Protein AF-A0A562C5Z4-F1 (afdb_monomer_lite)

Structure (mmCIF, N/CA/C/O backbone):
data_AF-A0A562C5Z4-F1
#
_entry.id   AF-A0A562C5Z4-F1
#
loop_
_atom_site.group_PDB
_atom_site.id
_atom_site.type_symbol
_atom_site.label_atom_id
_atom_site.label_alt_id
_atom_site.label_comp_id
_atom_site.label_asym_id
_atom_site.label_entity_id
_atom_site.label_seq_id
_atom_site.pdbx_PDB_ins_code
_atom_site.Cartn_x
_atom_site.Cartn_y
_atom_site.Cartn_z
_atom_site.occupancy
_atom_site.B_iso_or_equiv
_atom_site.auth_seq_id
_atom_site.auth_comp_id
_atom_site.auth_asym_id
_atom_site.auth_atom_id
_atom_site.pdbx_PDB_model_num
ATOM 1 N N . MET A 1 1 ? -13.179 -11.866 29.425 1.00 39.91 1 MET A N 1
ATOM 2 C CA . MET A 1 1 ? -12.516 -10.729 28.753 1.00 39.91 1 MET A CA 1
ATOM 3 C C . MET A 1 1 ? -12.454 -11.036 27.260 1.00 39.91 1 MET A C 1
ATOM 5 O O . MET A 1 1 ? -11.484 -11.617 26.802 1.00 39.91 1 MET A O 1
ATOM 9 N N . ALA A 1 2 ? -13.543 -10.780 26.533 1.00 39.41 2 ALA A N 1
ATOM 10 C CA . ALA A 1 2 ? -13.654 -11.100 25.110 1.00 39.41 2 ALA A CA 1
ATOM 11 C C . ALA A 1 2 ? -13.449 -9.811 24.308 1.00 39.41 2 ALA A C 1
ATOM 13 O O . ALA A 1 2 ? -14.263 -8.895 24.422 1.00 39.41 2 ALA A O 1
ATOM 14 N N . ALA A 1 3 ? -12.358 -9.717 23.544 1.00 46.47 3 ALA A N 1
ATOM 15 C CA . ALA A 1 3 ? -12.241 -8.669 22.541 1.00 46.47 3 ALA A CA 1
ATOM 16 C C . ALA A 1 3 ? -13.314 -8.935 21.475 1.00 46.47 3 ALA A C 1
ATOM 18 O O . ALA A 1 3 ? -13.402 -10.025 20.908 1.00 46.47 3 ALA A O 1
ATOM 19 N N . ARG A 1 4 ? -14.211 -7.961 21.332 1.00 54.47 4 ARG A N 1
ATOM 20 C CA . ARG A 1 4 ? -15.344 -7.927 20.407 1.00 54.47 4 ARG A CA 1
ATOM 21 C C . ARG A 1 4 ? -14.818 -8.062 18.970 1.00 54.47 4 ARG A C 1
ATOM 23 O O . ARG A 1 4 ? -13.706 -7.655 18.692 1.00 54.47 4 ARG A O 1
ATOM 30 N N . HIS A 1 5 ? -15.615 -8.652 18.085 1.00 54.12 5 HIS A N 1
ATOM 31 C CA . HIS A 1 5 ? -15.349 -8.854 16.656 1.00 54.12 5 HIS A CA 1
ATOM 32 C C . HIS A 1 5 ? -14.822 -7.570 15.975 1.00 54.12 5 HIS A C 1
ATOM 34 O O . HIS A 1 5 ? -15.613 -6.748 15.507 1.00 54.12 5 HIS A O 1
ATOM 40 N N . ASP A 1 6 ? -13.504 -7.368 15.961 1.00 69.38 6 ASP A N 1
ATOM 41 C CA . ASP A 1 6 ? -12.896 -6.167 15.395 1.00 69.38 6 ASP A CA 1
ATOM 42 C C . ASP A 1 6 ? -13.037 -6.220 13.872 1.00 69.38 6 ASP A C 1
ATOM 44 O O . ASP A 1 6 ? -12.598 -7.159 13.203 1.00 69.38 6 ASP A O 1
ATOM 48 N N . ARG A 1 7 ? -13.726 -5.222 13.313 1.00 81.88 7 ARG A N 1
ATOM 49 C CA . ARG A 1 7 ? -13.859 -5.053 11.865 1.00 81.88 7 ARG A CA 1
ATOM 50 C C . ARG A 1 7 ? -12.469 -4.795 11.289 1.00 81.88 7 ARG A C 1
ATOM 52 O O . ARG A 1 7 ? -11.850 -3.801 11.644 1.00 81.88 7 ARG A O 1
ATOM 59 N N . LEU A 1 8 ? -12.004 -5.665 10.393 1.00 90.00 8 LEU A N 1
ATOM 60 C CA . LEU A 1 8 ? -10.744 -5.487 9.672 1.00 90.00 8 LEU A CA 1
ATOM 61 C C . LEU A 1 8 ? -10.989 -4.638 8.414 1.00 90.00 8 LEU A C 1
ATOM 63 O O . LEU A 1 8 ? -11.672 -5.119 7.504 1.00 90.00 8 LEU A O 1
ATOM 67 N N . PRO A 1 9 ? -10.457 -3.406 8.321 1.00 92.56 9 PRO A N 1
ATOM 68 C CA . PRO A 1 9 ? -10.602 -2.595 7.119 1.00 92.56 9 PRO A CA 1
ATOM 69 C C . PRO A 1 9 ? -9.909 -3.277 5.939 1.00 92.56 9 PRO A C 1
ATOM 71 O O . PRO A 1 9 ? -8.760 -3.704 6.059 1.00 92.56 9 PRO A O 1
ATOM 74 N N . LEU A 1 10 ? -10.603 -3.372 4.806 1.00 92.38 10 LEU A N 1
ATOM 75 C CA . LEU A 1 10 ? -10.088 -3.956 3.570 1.00 92.38 10 LEU A CA 1
ATOM 76 C C . LEU A 1 10 ? -9.999 -2.877 2.493 1.00 92.38 10 LEU A C 1
ATOM 78 O O . LEU A 1 10 ? -10.986 -2.205 2.200 1.00 92.38 10 LEU A O 1
ATOM 82 N N . VAL A 1 11 ? -8.827 -2.756 1.878 1.00 92.81 11 VAL A N 1
ATOM 83 C CA . VAL A 1 11 ? -8.552 -1.814 0.794 1.00 92.81 11 VAL A CA 1
ATOM 84 C C . VAL A 1 11 ? -8.342 -2.583 -0.502 1.00 92.81 11 VAL A C 1
ATOM 86 O O . VAL A 1 11 ? -7.493 -3.472 -0.586 1.00 92.81 11 VAL A O 1
ATOM 89 N N . ALA A 1 12 ? -9.095 -2.211 -1.534 1.00 91.88 12 ALA A N 1
ATOM 90 C CA . ALA A 1 12 ? -8.775 -2.587 -2.903 1.00 91.88 12 ALA A CA 1
ATOM 91 C C . ALA A 1 12 ? -7.646 -1.672 -3.393 1.00 91.88 12 ALA A C 1
ATOM 93 O O . ALA A 1 12 ? -7.841 -0.463 -3.537 1.00 91.88 12 ALA A O 1
ATOM 94 N N . PHE A 1 13 ? -6.451 -2.232 -3.590 1.00 90.44 13 PHE A N 1
ATOM 95 C CA . PHE A 1 13 ? -5.268 -1.419 -3.859 1.00 90.44 13 PHE A CA 1
ATOM 96 C C . PHE A 1 13 ? -5.283 -0.841 -5.274 1.00 90.44 13 PHE A C 1
ATOM 98 O O . PHE A 1 13 ? -4.936 0.325 -5.443 1.00 90.44 13 PHE A O 1
ATOM 105 N N . ALA A 1 14 ? -5.739 -1.602 -6.276 1.00 88.88 14 ALA A N 1
ATOM 106 C CA . ALA A 1 14 ? -5.744 -1.107 -7.649 1.00 88.88 14 ALA A CA 1
ATOM 107 C C . ALA A 1 14 ? -6.635 0.150 -7.809 1.00 88.88 14 ALA A C 1
ATOM 109 O O . ALA A 1 14 ? -6.120 1.171 -8.269 1.00 88.88 14 ALA A O 1
ATOM 110 N N . PRO A 1 15 ? -7.895 0.182 -7.322 1.00 90.56 15 PRO A N 1
ATOM 111 C CA . PRO A 1 15 ? -8.709 1.397 -7.343 1.00 90.56 15 PRO A CA 1
ATOM 112 C C . PRO A 1 15 ? -8.099 2.560 -6.555 1.00 90.56 15 PRO A C 1
ATOM 114 O O . PRO A 1 15 ? -8.188 3.699 -7.010 1.00 90.56 15 PRO A O 1
ATOM 117 N N . LEU A 1 16 ? -7.455 2.288 -5.409 1.00 90.19 16 LEU A N 1
ATOM 118 C CA . LEU A 1 16 ? -6.807 3.323 -4.598 1.00 90.19 16 LEU A CA 1
ATOM 119 C C . LEU A 1 16 ? -5.763 4.091 -5.416 1.00 90.19 16 LEU A C 1
ATOM 121 O O . LEU A 1 16 ? -5.770 5.316 -5.424 1.00 90.19 16 LEU A O 1
ATOM 125 N N . ILE A 1 17 ? -4.917 3.380 -6.162 1.00 90.62 17 ILE A N 1
ATOM 126 C CA . ILE 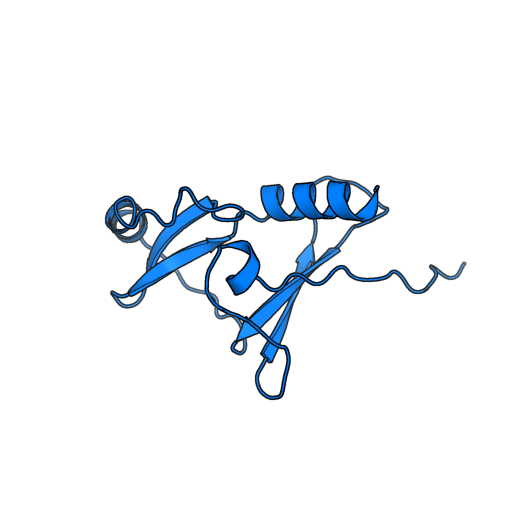A 1 17 ? -3.885 3.987 -7.013 1.00 90.62 17 ILE A CA 1
ATOM 127 C C . ILE A 1 17 ? -4.420 4.394 -8.401 1.00 90.62 17 ILE A C 1
ATOM 129 O O . ILE A 1 17 ? -3.651 4.543 -9.356 1.00 90.62 17 ILE A O 1
ATOM 133 N N . GLY A 1 18 ? -5.741 4.516 -8.570 1.00 88.50 18 GLY A N 1
ATOM 134 C CA . GLY A 1 18 ? -6.375 4.877 -9.842 1.00 88.50 18 GLY A CA 1
ATOM 135 C C . GLY A 1 18 ? -6.169 3.850 -10.965 1.00 88.50 18 GLY A C 1
ATOM 136 O O . GLY A 1 18 ? -6.135 4.214 -12.140 1.00 88.50 18 GLY A O 1
ATOM 137 N N . GLN A 1 19 ? -5.970 2.574 -10.631 1.00 84.38 19 GLN A N 1
ATOM 138 C CA . GLN A 1 19 ? -5.835 1.467 -11.578 1.00 84.38 19 GLN A CA 1
ATOM 139 C C . GLN A 1 19 ? -7.080 0.580 -11.586 1.00 84.38 19 GLN A C 1
ATOM 141 O O . GLN A 1 19 ? -7.172 -0.381 -10.830 1.00 84.38 19 GLN A O 1
ATOM 146 N N . GLY A 1 20 ? -7.990 0.848 -12.523 1.00 83.88 20 GLY A N 1
ATOM 147 C CA . GLY A 1 20 ? -9.119 -0.030 -12.831 1.00 83.88 20 GLY A CA 1
ATOM 148 C C . GLY A 1 20 ? -10.033 -0.353 -11.641 1.00 83.88 20 GLY A C 1
ATOM 149 O O . GLY A 1 20 ? -9.840 0.087 -10.512 1.00 83.88 20 GLY A O 1
ATOM 150 N N . ALA A 1 21 ? -11.072 -1.139 -11.908 1.00 82.06 21 ALA A N 1
ATOM 151 C CA . ALA A 1 21 ? -11.868 -1.727 -10.842 1.00 82.06 21 ALA A CA 1
ATOM 152 C C . ALA A 1 21 ? -11.190 -3.009 -10.342 1.00 82.06 21 ALA A C 1
ATOM 154 O O . ALA A 1 21 ? -10.655 -3.799 -11.125 1.00 82.06 21 ALA A O 1
ATOM 155 N N . GLU A 1 22 ? -11.260 -3.246 -9.037 1.00 79.69 22 GLU A N 1
ATOM 156 C CA . GLU A 1 22 ? -10.879 -4.517 -8.437 1.00 79.69 22 GLU A CA 1
ATOM 157 C C . GLU A 1 22 ? -12.034 -4.989 -7.562 1.00 79.69 22 GLU A C 1
ATOM 159 O O . GLU A 1 22 ? -12.305 -4.433 -6.500 1.00 79.69 22 GLU A O 1
ATOM 164 N N . VAL A 1 23 ? -12.762 -5.982 -8.067 1.00 74.00 23 VAL A N 1
ATOM 165 C CA . VAL A 1 23 ? -13.904 -6.581 -7.380 1.00 74.00 23 VAL A CA 1
ATOM 166 C C . VAL A 1 23 ? -13.460 -7.940 -6.865 1.00 74.00 23 VAL A C 1
ATOM 168 O O . VAL A 1 23 ? -12.939 -8.751 -7.627 1.00 74.00 23 VAL A O 1
ATOM 171 N N . GLY A 1 24 ? -13.638 -8.179 -5.565 1.00 73.69 24 GLY A N 1
ATOM 172 C CA . GLY A 1 24 ? -13.303 -9.461 -4.950 1.00 73.69 24 GLY A CA 1
ATOM 173 C C . GLY A 1 24 ? -14.046 -10.631 -5.608 1.00 73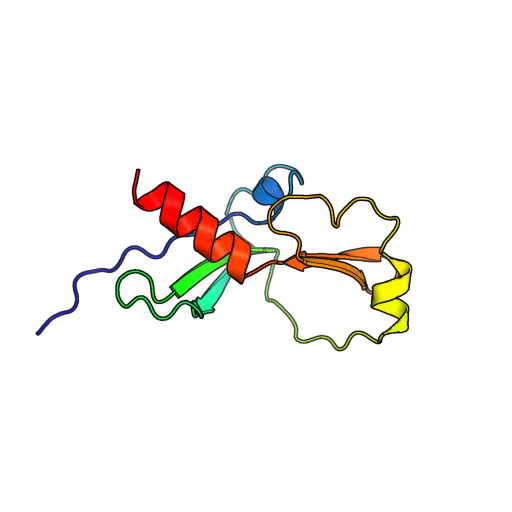.69 24 GLY A C 1
ATOM 174 O O . GLY A 1 24 ? -15.157 -10.484 -6.110 1.00 73.69 24 GLY A O 1
ATOM 175 N N . GLY A 1 25 ? -13.427 -11.811 -5.596 1.00 77.88 25 GLY A N 1
ATOM 176 C CA . GLY A 1 25 ? -13.955 -13.001 -6.261 1.00 77.88 25 GLY A CA 1
ATOM 177 C C . GLY A 1 25 ? -13.013 -14.200 -6.159 1.00 77.88 25 GLY A C 1
ATOM 178 O O . GLY A 1 25 ? -11.964 -14.138 -5.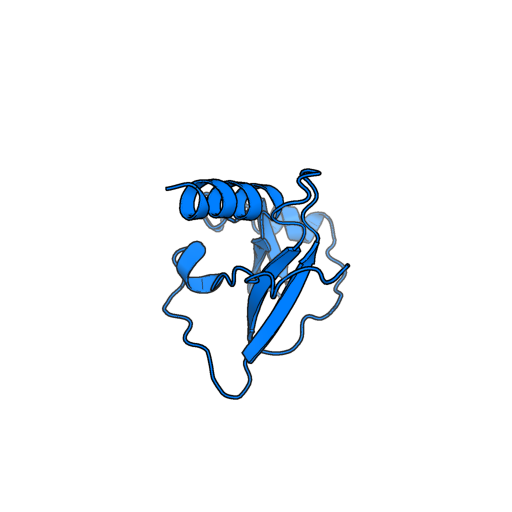508 1.00 77.88 25 GLY A O 1
ATOM 179 N N . LEU A 1 26 ? -13.379 -15.304 -6.816 1.00 74.06 26 LEU A N 1
ATOM 180 C CA . LEU A 1 26 ? -12.548 -16.510 -6.902 1.00 74.06 26 LEU A CA 1
ATOM 181 C C . LEU A 1 26 ? -11.172 -16.166 -7.496 1.00 74.06 26 LEU A C 1
ATOM 183 O O . LEU A 1 26 ? -11.075 -15.622 -8.590 1.00 74.06 26 LEU A O 1
ATOM 187 N N . GLY A 1 27 ? -10.102 -16.470 -6.756 1.00 77.50 27 GLY A N 1
ATOM 188 C CA . GLY A 1 27 ? -8.716 -16.190 -7.159 1.00 77.50 27 GLY A CA 1
ATOM 189 C C . GLY A 1 27 ? -8.056 -15.036 -6.400 1.00 77.50 27 GLY A C 1
ATOM 190 O O . GLY A 1 27 ? -6.842 -15.086 -6.174 1.00 77.50 27 GLY A O 1
ATOM 191 N N . HIS A 1 28 ? -8.831 -14.083 -5.875 1.00 87.56 28 HIS A N 1
ATOM 192 C CA . HIS A 1 28 ? -8.292 -13.025 -5.023 1.00 87.56 28 HIS A CA 1
ATOM 193 C C . HIS A 1 28 ? -7.792 -13.573 -3.682 1.00 87.56 28 HIS A C 1
ATOM 195 O O . HIS A 1 28 ? -8.201 -14.647 -3.218 1.00 87.56 28 HIS A O 1
ATOM 201 N N . LYS A 1 29 ? -6.841 -12.859 -3.087 1.00 90.56 29 LYS A N 1
ATOM 202 C CA . LYS A 1 29 ? -6.340 -13.105 -1.736 1.00 90.56 29 LYS A CA 1
ATOM 203 C C . LYS A 1 29 ? -6.383 -11.808 -0.954 1.00 90.56 29 LYS A C 1
ATOM 205 O O . LYS A 1 29 ? -6.538 -10.728 -1.517 1.00 90.56 29 LYS A O 1
ATOM 210 N N . VAL A 1 30 ? -6.287 -11.956 0.356 1.00 91.69 30 VAL A N 1
ATOM 211 C CA . VAL A 1 30 ? -6.241 -10.838 1.280 1.00 91.69 30 VAL A CA 1
ATOM 212 C C . VAL A 1 30 ? -4.924 -10.915 2.026 1.00 91.69 30 VAL A C 1
ATOM 214 O O . VAL A 1 30 ? -4.594 -11.951 2.605 1.00 91.69 30 VAL A O 1
ATOM 217 N N . VAL A 1 31 ? -4.171 -9.824 1.991 1.00 92.88 31 VAL A N 1
ATOM 218 C CA . VAL A 1 31 ? -2.934 -9.664 2.751 1.00 92.88 31 VAL A CA 1
ATOM 219 C C . VAL A 1 31 ? -3.257 -8.849 3.980 1.00 92.88 31 VAL A C 1
ATOM 221 O O . VAL A 1 31 ? -3.669 -7.701 3.855 1.00 92.88 31 VAL A O 1
ATOM 224 N N . VAL A 1 32 ? -3.074 -9.439 5.157 1.00 93.69 32 VAL A N 1
ATOM 225 C CA . VAL A 1 32 ? -3.244 -8.732 6.427 1.00 93.69 32 VAL A CA 1
ATOM 226 C C . VAL A 1 32 ? -1.912 -8.102 6.807 1.00 93.69 32 VAL A C 1
ATOM 228 O O . VAL A 1 32 ? -0.904 -8.794 6.946 1.00 93.69 32 VAL A O 1
ATOM 231 N N . LEU A 1 33 ? -1.917 -6.785 6.961 1.00 92.75 33 LEU A N 1
ATOM 232 C CA . LEU A 1 33 ? -0.765 -5.978 7.319 1.00 92.75 33 LEU A CA 1
ATOM 233 C C . LEU A 1 33 ? -0.931 -5.467 8.744 1.00 92.75 33 LEU A C 1
ATOM 235 O O . LEU A 1 33 ? -2.005 -5.009 9.135 1.00 92.75 33 LEU A O 1
ATOM 239 N N . LYS A 1 34 ? 0.150 -5.543 9.519 1.00 90.56 34 LYS A N 1
ATOM 240 C CA . LYS A 1 34 ? 0.221 -4.923 10.839 1.00 90.56 34 LYS A CA 1
ATOM 241 C C . LYS A 1 34 ? 0.501 -3.437 10.673 1.00 90.56 34 LYS A C 1
ATOM 243 O O . LYS A 1 34 ? 1.467 -3.070 10.011 1.00 90.56 34 LYS A O 1
ATOM 248 N N . THR A 1 35 ? -0.324 -2.609 11.300 1.00 87.31 35 THR A N 1
ATOM 249 C CA . THR A 1 35 ? -0.103 -1.163 11.353 1.00 87.31 35 THR A CA 1
ATOM 250 C C . THR A 1 35 ? 1.122 -0.841 12.194 1.00 87.31 35 THR A C 1
ATOM 252 O O . THR A 1 35 ? 1.328 -1.461 13.245 1.00 87.31 35 THR A O 1
ATOM 255 N N . LEU A 1 36 ? 1.903 0.150 11.778 1.00 79.25 36 LEU A N 1
ATOM 256 C CA . LEU A 1 36 ? 3.106 0.568 12.501 1.00 79.25 36 LEU A CA 1
ATOM 257 C C . LEU A 1 36 ? 2.842 1.760 13.428 1.00 79.25 36 LEU A C 1
ATOM 259 O O . LEU A 1 36 ? 3.619 2.004 14.348 1.00 79.25 36 LEU A O 1
ATOM 263 N N . GLY A 1 37 ? 1.718 2.463 13.263 1.00 75.31 37 GLY A N 1
ATOM 264 C CA . GLY A 1 37 ? 1.414 3.690 13.997 1.00 75.31 37 GLY A CA 1
ATOM 265 C C . GLY A 1 37 ? 0.920 3.521 15.440 1.00 75.31 37 GLY A C 1
ATOM 266 O O . GLY A 1 37 ? 0.228 4.417 15.920 1.00 75.31 37 GLY A O 1
ATOM 267 N N . GLY A 1 38 ? 1.180 2.388 16.105 1.00 72.00 38 GLY A N 1
ATOM 268 C CA . GLY A 1 38 ? 1.031 2.204 17.563 1.00 72.00 38 GLY A CA 1
ATOM 269 C C . GLY A 1 38 ? -0.379 2.290 18.174 1.00 72.00 38 GLY A C 1
ATOM 270 O O . GLY A 1 38 ? -0.502 2.211 19.394 1.00 72.00 38 GLY A O 1
ATOM 271 N N . GLN A 1 39 ? -1.437 2.444 17.374 1.00 71.75 39 GLN A N 1
ATOM 272 C CA . GLN A 1 39 ? -2.806 2.614 17.874 1.00 71.75 39 GLN A CA 1
ATOM 273 C C . GLN A 1 39 ? -3.479 1.258 18.151 1.00 71.75 39 GLN A C 1
ATOM 275 O O . GLN A 1 39 ? -3.621 0.455 17.227 1.00 71.75 39 GLN A O 1
ATOM 280 N N . PRO A 1 40 ? -3.976 0.999 19.377 1.00 76.62 40 PRO A N 1
ATOM 281 C CA . PRO A 1 40 ? -4.601 -0.283 19.719 1.00 76.62 40 PRO A CA 1
ATOM 282 C C . PRO A 1 40 ? -5.927 -0.543 18.996 1.00 76.62 40 PRO A C 1
ATOM 284 O O . PRO A 1 40 ? -6.367 -1.684 18.921 1.00 76.62 40 PRO A O 1
ATOM 287 N N . THR A 1 41 ? -6.581 0.512 18.506 1.00 80.69 41 THR A N 1
ATOM 288 C CA . THR A 1 41 ? -7.936 0.462 17.937 1.00 80.69 41 THR A CA 1
ATOM 289 C C . THR A 1 41 ? -7.978 0.001 16.483 1.00 80.69 41 THR A C 1
ATOM 291 O O . THR A 1 41 ? -9.031 -0.418 16.014 1.00 80.69 41 THR A O 1
ATOM 294 N N . MET A 1 42 ? -6.854 0.059 15.768 1.00 86.69 42 MET A N 1
ATOM 295 C CA . MET A 1 42 ? -6.724 -0.473 14.411 1.00 86.69 42 MET A CA 1
ATOM 296 C C . MET A 1 42 ? -5.324 -1.074 14.243 1.00 86.69 42 MET A C 1
ATOM 298 O O . MET A 1 42 ? -4.484 -0.468 13.589 1.00 86.69 42 MET A O 1
ATOM 302 N N . PRO A 1 43 ? -5.045 -2.236 14.861 1.00 88.06 43 PRO A N 1
ATOM 303 C CA . PRO A 1 43 ? -3.713 -2.846 14.845 1.00 88.06 43 PRO A CA 1
ATOM 304 C C . PRO A 1 43 ? -3.374 -3.535 13.513 1.00 88.06 43 PRO A C 1
ATOM 306 O O . PRO A 1 43 ? -2.220 -3.904 13.270 1.00 88.06 43 PRO A O 1
ATOM 309 N N . TYR A 1 44 ? -4.380 -3.738 12.659 1.00 92.06 44 TYR A N 1
ATOM 310 C CA . TYR A 1 44 ? -4.251 -4.385 11.362 1.00 92.06 44 TYR A CA 1
ATOM 311 C C . TYR A 1 44 ? -5.168 -3.726 10.335 1.00 92.06 44 TYR A C 1
ATOM 313 O O . TYR A 1 44 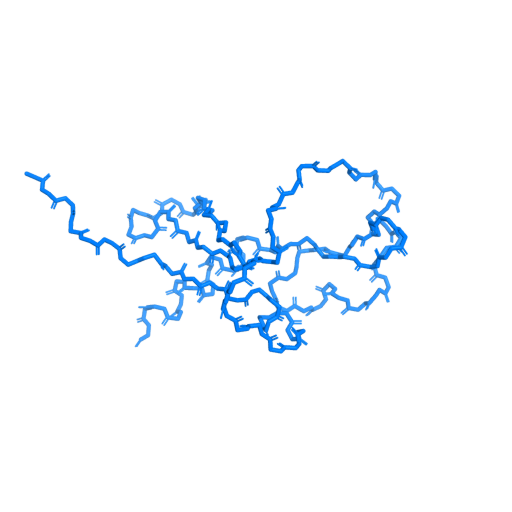? -6.250 -3.240 10.668 1.00 92.06 44 TYR A O 1
ATOM 321 N N . PHE A 1 45 ? -4.764 -3.798 9.073 1.00 93.44 45 PHE A N 1
ATOM 322 C CA . PHE A 1 45 ? -5.640 -3.596 7.926 1.00 93.44 45 PHE A CA 1
ATOM 323 C C . PHE A 1 45 ? -5.302 -4.615 6.842 1.00 93.44 45 PHE A C 1
ATOM 325 O O . PHE A 1 45 ? -4.312 -5.342 6.935 1.00 93.44 45 PHE A O 1
ATOM 332 N N . ALA A 1 46 ? -6.144 -4.700 5.824 1.00 94.06 46 ALA A N 1
ATOM 333 C CA . ALA A 1 46 ? -6.015 -5.678 4.768 1.00 94.06 46 ALA A CA 1
ATOM 334 C C . ALA A 1 46 ? -5.933 -5.036 3.382 1.00 94.06 46 ALA A C 1
ATOM 336 O O . ALA A 1 46 ? -6.621 -4.056 3.100 1.00 94.06 46 ALA A O 1
ATOM 337 N N . LEU A 1 47 ? -5.139 -5.641 2.497 1.00 93.00 47 LEU A N 1
ATOM 338 C CA . LEU A 1 47 ? -5.107 -5.340 1.066 1.00 93.00 47 LEU A CA 1
ATOM 339 C C . LEU A 1 47 ? -5.690 -6.505 0.266 1.00 93.00 47 LEU A C 1
ATOM 341 O O . LEU A 1 47 ? -5.348 -7.665 0.510 1.00 93.00 47 LEU A O 1
ATOM 345 N N . LEU A 1 48 ? -6.533 -6.193 -0.714 1.00 92.12 48 LEU A N 1
ATOM 346 C CA . LEU A 1 48 ? -6.964 -7.148 -1.729 1.00 92.12 48 LEU A CA 1
ATOM 347 C C . LEU A 1 48 ? -5.851 -7.329 -2.770 1.00 92.12 48 LEU A C 1
ATOM 349 O O . LEU A 1 48 ? -5.260 -6.353 -3.228 1.00 92.12 48 LEU A O 1
ATOM 353 N N . THR A 1 49 ? -5.563 -8.577 -3.138 1.00 87.69 49 THR A N 1
ATOM 354 C CA . THR A 1 49 ? -4.548 -8.921 -4.142 1.00 87.69 49 THR A CA 1
ATOM 355 C C . THR A 1 49 ? -5.065 -9.949 -5.142 1.00 87.69 49 THR A C 1
ATOM 357 O O . THR A 1 49 ? -5.964 -10.749 -4.856 1.00 87.69 49 THR A O 1
ATOM 360 N N . ARG A 1 50 ? -4.455 -9.981 -6.331 1.00 83.50 50 ARG A N 1
ATOM 361 C CA . ARG A 1 50 ? -4.658 -11.034 -7.335 1.00 83.50 50 ARG A CA 1
ATOM 362 C C . ARG A 1 50 ? -3.682 -12.180 -7.069 1.00 83.50 50 ARG A C 1
ATOM 364 O O . ARG A 1 50 ? -2.524 -12.127 -7.465 1.00 83.50 50 ARG A O 1
ATOM 371 N N . GLY A 1 51 ? -4.146 -13.214 -6.370 1.00 85.19 51 GLY A N 1
ATOM 372 C CA . GLY A 1 51 ? -3.305 -14.344 -5.969 1.00 85.19 51 GLY A CA 1
ATOM 373 C C . GLY A 1 51 ? -2.422 -14.061 -4.748 1.00 85.19 51 GLY A C 1
ATOM 374 O O . GLY A 1 51 ? -2.545 -13.031 -4.084 1.00 85.19 51 GLY A O 1
ATOM 375 N N . PHE A 1 52 ? -1.572 -15.032 -4.408 1.00 86.81 52 PHE A N 1
ATOM 376 C CA . PHE A 1 52 ? -0.708 -14.956 -3.230 1.00 86.81 52 PHE A CA 1
ATOM 377 C C . PHE A 1 52 ? 0.505 -14.054 -3.485 1.00 86.81 52 PHE A C 1
ATOM 379 O O . PHE A 1 52 ? 1.185 -14.250 -4.498 1.00 86.81 52 PHE A O 1
ATOM 386 N N . PRO A 1 53 ? 0.829 -13.128 -2.562 1.00 86.56 53 PRO A N 1
ATOM 387 C CA . PRO A 1 53 ? 2.083 -12.395 -2.623 1.00 86.56 53 PRO A CA 1
ATOM 388 C C . PRO A 1 53 ? 3.270 -13.348 -2.590 1.00 86.56 53 PRO A C 1
ATOM 390 O O . PRO A 1 53 ? 3.243 -14.384 -1.922 1.00 86.56 53 PRO A O 1
ATOM 393 N N . ARG A 1 54 ? 4.334 -12.964 -3.285 1.00 88.38 54 ARG A N 1
ATOM 394 C CA . ARG A 1 54 ? 5.620 -13.652 -3.233 1.00 88.38 54 ARG A CA 1
ATOM 395 C C . ARG A 1 54 ? 6.667 -12.682 -2.721 1.00 88.38 54 ARG A C 1
ATOM 397 O O . ARG A 1 54 ? 6.651 -11.509 -3.086 1.00 88.38 54 ARG A O 1
ATOM 404 N N . LEU A 1 55 ? 7.576 -13.184 -1.893 1.00 90.81 55 LEU A N 1
ATOM 405 C CA . LEU A 1 55 ? 8.762 -12.428 -1.521 1.00 90.81 55 LEU A CA 1
ATOM 406 C C . LEU A 1 55 ? 9.686 -12.353 -2.736 1.00 90.81 55 LEU A C 1
ATOM 408 O O . LEU A 1 55 ? 10.009 -13.379 -3.336 1.00 90.81 55 LEU A O 1
ATOM 412 N N . VAL A 1 56 ? 10.091 -11.140 -3.093 1.00 88.62 56 VAL A N 1
ATOM 413 C CA . VAL A 1 56 ? 10.978 -10.879 -4.225 1.00 88.62 56 VAL A CA 1
ATOM 414 C C . VAL A 1 56 ? 12.058 -9.890 -3.813 1.00 88.62 56 VAL A C 1
ATOM 416 O O . VAL A 1 56 ? 11.806 -8.985 -3.018 1.00 88.62 56 VAL A O 1
ATOM 419 N N . THR A 1 57 ? 13.258 -10.060 -4.364 1.00 89.06 57 THR A N 1
ATOM 420 C CA . THR A 1 57 ? 14.376 -9.135 -4.155 1.00 89.06 57 THR A CA 1
ATOM 421 C C . THR A 1 57 ? 14.475 -8.190 -5.341 1.00 89.06 57 THR A C 1
ATOM 423 O O . THR A 1 57 ? 14.507 -8.625 -6.491 1.00 89.06 57 THR A O 1
ATOM 426 N N . VAL A 1 58 ? 14.552 -6.894 -5.056 1.00 86.88 58 VAL A N 1
ATOM 427 C CA . VAL A 1 58 ? 14.686 -5.830 -6.053 1.00 86.88 58 VAL A CA 1
ATOM 428 C C . VAL A 1 58 ? 16.056 -5.176 -5.881 1.00 86.88 58 VAL A C 1
ATOM 430 O O . VAL A 1 58 ? 16.414 -4.788 -4.770 1.00 86.88 58 VAL A O 1
ATOM 433 N N . SER A 1 59 ? 16.831 -5.055 -6.964 1.00 89.25 59 SER A N 1
ATOM 434 C CA . SER A 1 59 ? 18.100 -4.313 -6.950 1.00 89.25 59 SER A CA 1
ATOM 435 C C . SER A 1 59 ? 17.867 -2.801 -6.988 1.00 89.25 59 SER A C 1
ATOM 437 O O . SER A 1 59 ? 16.824 -2.325 -7.433 1.00 89.25 59 SER A O 1
ATOM 439 N N . ARG A 1 60 ? 18.860 -2.018 -6.559 1.00 87.56 60 ARG A N 1
ATOM 440 C CA . ARG A 1 60 ? 18.755 -0.553 -6.549 1.00 87.56 60 ARG A CA 1
ATOM 441 C C . ARG A 1 60 ? 18.493 0.032 -7.942 1.00 87.56 60 ARG A C 1
ATOM 443 O O . ARG A 1 60 ? 17.594 0.852 -8.088 1.00 87.56 60 ARG A O 1
ATOM 450 N N . ASP A 1 61 ? 19.173 -0.480 -8.963 1.00 87.25 61 ASP A N 1
ATOM 451 C CA . ASP A 1 61 ? 18.997 -0.050 -10.357 1.00 87.25 61 ASP A CA 1
ATOM 452 C C . ASP A 1 61 ? 17.550 -0.238 -10.849 1.00 87.25 61 ASP A C 1
ATOM 454 O O . ASP A 1 61 ? 17.017 0.573 -11.606 1.00 87.25 61 ASP A O 1
ATOM 458 N N . ARG A 1 62 ? 16.867 -1.295 -10.381 1.00 85.25 62 ARG A N 1
ATOM 459 C CA . ARG A 1 62 ? 15.462 -1.571 -10.722 1.00 85.25 62 ARG A CA 1
ATOM 460 C C . ARG A 1 62 ? 14.492 -0.568 -10.085 1.00 85.25 62 ARG A C 1
ATOM 462 O O . ARG A 1 62 ? 13.416 -0.358 -10.644 1.00 85.25 62 ARG A O 1
ATOM 469 N N . LEU A 1 63 ? 14.848 0.042 -8.950 1.00 83.19 63 LEU A N 1
ATOM 470 C CA . LEU A 1 63 ? 14.078 1.136 -8.338 1.00 83.19 63 LEU A CA 1
ATOM 471 C C . LEU A 1 63 ? 14.248 2.430 -9.139 1.00 83.19 63 LEU A C 1
ATOM 473 O O . LEU A 1 63 ? 13.282 3.124 -9.431 1.00 83.19 63 LEU A O 1
ATOM 477 N N . GLU A 1 64 ? 15.481 2.745 -9.532 1.00 82.38 64 GLU A N 1
ATOM 478 C CA . GLU A 1 64 ? 15.790 3.969 -10.279 1.00 82.38 64 GLU A CA 1
ATOM 479 C C . GLU A 1 64 ? 15.166 3.946 -11.678 1.00 82.38 64 GLU A C 1
ATOM 481 O O . GLU A 1 64 ? 14.581 4.937 -12.115 1.00 82.38 64 GLU A O 1
ATOM 486 N N . GLY A 1 65 ? 15.179 2.786 -12.338 1.00 76.06 65 GLY A N 1
ATOM 487 C CA . GLY A 1 65 ? 14.640 2.617 -13.684 1.00 76.06 65 GLY A CA 1
ATOM 488 C C . GLY A 1 65 ? 13.122 2.774 -13.824 1.00 76.06 65 GLY A C 1
ATOM 489 O O . GLY A 1 65 ? 12.627 2.614 -14.935 1.00 76.06 65 GLY A O 1
ATOM 490 N N . ALA A 1 66 ? 12.355 3.028 -12.762 1.00 78.19 66 ALA A N 1
ATOM 491 C CA . ALA A 1 66 ? 10.896 3.173 -12.832 1.00 78.19 66 ALA A CA 1
ATOM 492 C C . ALA A 1 66 ? 10.369 4.559 -12.421 1.00 78.19 66 ALA A C 1
ATOM 494 O O . ALA A 1 66 ? 9.160 4.795 -12.515 1.00 78.19 66 ALA A O 1
ATOM 495 N N . ARG A 1 67 ? 11.255 5.483 -12.029 1.00 73.38 67 ARG A N 1
ATOM 496 C CA . ARG A 1 67 ? 10.889 6.828 -11.549 1.00 73.38 67 ARG A CA 1
ATOM 497 C C . ARG A 1 67 ? 10.092 7.652 -12.567 1.00 73.38 67 ARG A C 1
ATOM 499 O O . ARG A 1 67 ? 9.155 8.347 -12.195 1.00 73.38 67 ARG A O 1
ATOM 506 N N . ASP A 1 68 ? 10.362 7.481 -13.860 1.00 71.69 68 ASP A N 1
ATOM 507 C CA . ASP A 1 68 ? 9.683 8.234 -14.930 1.00 71.69 68 ASP A CA 1
ATOM 508 C C . ASP A 1 68 ? 8.303 7.673 -15.322 1.00 71.69 68 ASP A C 1
ATOM 510 O O . ASP A 1 68 ? 7.651 8.175 -16.235 1.00 71.69 68 ASP A O 1
ATOM 514 N N . SER A 1 69 ? 7.817 6.628 -14.645 1.00 77.12 69 SER A N 1
ATOM 515 C CA . SER A 1 69 ? 6.522 6.003 -14.963 1.00 77.12 69 SER A CA 1
ATOM 516 C C . SER A 1 69 ? 5.300 6.865 -14.611 1.00 77.12 69 SER A C 1
ATOM 518 O O . SER A 1 69 ? 4.177 6.521 -14.983 1.00 77.12 69 SER A O 1
ATOM 520 N N . GLY A 1 70 ? 5.484 7.945 -13.841 1.00 81.75 70 GLY A N 1
ATOM 521 C CA . GLY A 1 70 ? 4.388 8.753 -13.294 1.00 81.75 70 GLY A CA 1
ATOM 522 C C . GLY A 1 70 ? 3.515 8.008 -12.274 1.00 81.75 70 GLY A C 1
ATOM 523 O O . GLY A 1 70 ? 2.475 8.517 -11.865 1.00 81.75 70 GLY A O 1
ATOM 524 N N . LEU A 1 71 ? 3.903 6.794 -11.863 1.00 84.06 71 LEU A N 1
ATOM 525 C CA . LEU A 1 71 ? 3.177 6.003 -10.868 1.00 84.06 71 LEU A CA 1
ATOM 526 C C . LEU A 1 71 ? 3.429 6.500 -9.437 1.00 84.06 71 LEU A C 1
ATOM 528 O O . LEU A 1 71 ? 2.558 6.346 -8.589 1.00 84.06 71 LEU A O 1
ATOM 532 N N . GLU A 1 72 ? 4.582 7.122 -9.176 1.00 84.62 72 GLU A N 1
ATOM 533 C CA . GLU A 1 72 ? 4.979 7.601 -7.841 1.00 84.62 72 GLU A CA 1
ATOM 534 C C . GLU A 1 72 ? 4.129 8.764 -7.325 1.00 84.62 72 GLU A C 1
ATOM 536 O O . GLU A 1 72 ? 4.008 8.948 -6.121 1.00 84.62 72 GLU A O 1
ATOM 541 N N . SER A 1 73 ? 3.507 9.539 -8.217 1.00 86.19 73 SER A N 1
ATOM 542 C CA . SER A 1 73 ? 2.635 10.653 -7.829 1.00 86.19 73 SER A CA 1
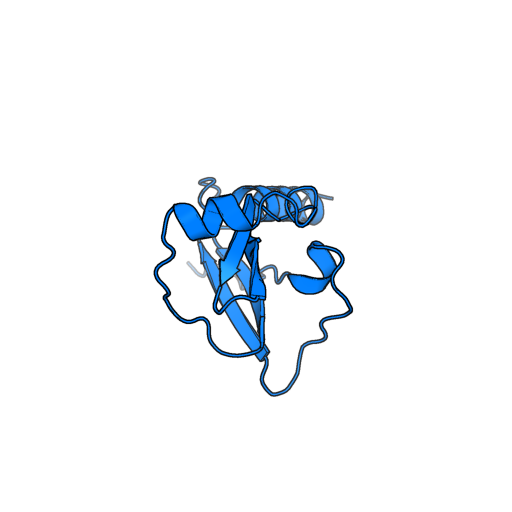ATOM 543 C C . SER A 1 73 ? 1.242 10.204 -7.377 1.00 86.19 73 SER A C 1
ATOM 545 O O . SER A 1 73 ? 0.434 11.030 -6.948 1.00 86.19 73 SER A O 1
ATOM 547 N N . ARG A 1 74 ? 0.925 8.910 -7.498 1.00 89.44 74 ARG A N 1
ATOM 548 C CA . ARG A 1 74 ? -0.398 8.377 -7.175 1.00 89.44 74 ARG A CA 1
ATOM 549 C C . ARG A 1 74 ? -0.539 8.148 -5.674 1.00 89.44 74 ARG A C 1
ATOM 551 O O . ARG A 1 74 ? 0.384 7.688 -5.007 1.00 89.44 74 ARG A O 1
ATOM 558 N N . ILE A 1 75 ? -1.732 8.417 -5.149 1.00 88.62 75 ILE A N 1
ATOM 559 C CA . ILE A 1 75 ? -2.047 8.174 -3.739 1.00 88.62 75 ILE A CA 1
ATOM 560 C C . ILE A 1 75 ? -1.814 6.703 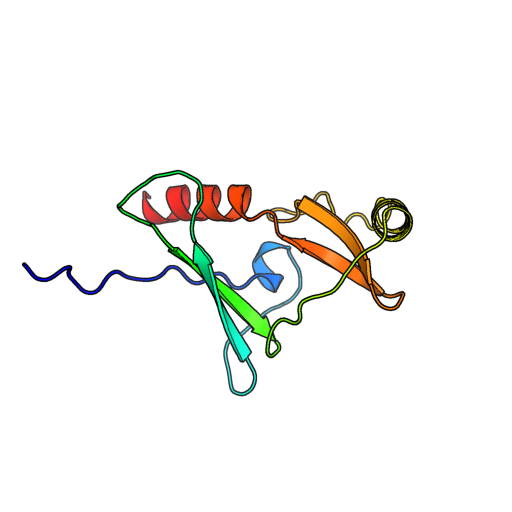-3.373 1.00 88.62 75 ILE A C 1
ATOM 562 O O . ILE A 1 75 ? -2.208 5.809 -4.115 1.00 88.62 75 ILE A O 1
ATOM 566 N N . GLY A 1 76 ? -1.171 6.450 -2.231 1.00 91.31 76 GLY A N 1
ATOM 567 C CA . GLY A 1 76 ? -0.880 5.093 -1.763 1.00 91.31 76 GLY A CA 1
ATOM 568 C C . GLY A 1 76 ? 0.302 4.412 -2.461 1.00 91.31 76 GLY A C 1
ATOM 569 O O . GLY A 1 76 ? 0.526 3.224 -2.225 1.00 91.31 76 GLY A O 1
ATOM 570 N N . VAL A 1 77 ? 1.072 5.125 -3.290 1.00 94.06 77 VAL A N 1
ATOM 571 C CA . VAL A 1 77 ? 2.322 4.631 -3.887 1.00 94.06 77 VAL A CA 1
ATOM 572 C C . VAL A 1 77 ? 3.517 5.283 -3.196 1.00 94.06 77 VAL A C 1
ATOM 574 O O . VAL A 1 77 ? 3.610 6.501 -3.120 1.00 94.06 77 VAL A O 1
ATOM 577 N N . ARG A 1 78 ? 4.454 4.464 -2.709 1.00 92.44 78 ARG A N 1
ATOM 578 C CA . ARG A 1 78 ? 5.712 4.932 -2.109 1.00 92.44 78 ARG A CA 1
ATOM 579 C C . ARG A 1 78 ? 6.814 5.113 -3.142 1.00 92.44 78 ARG A C 1
ATOM 581 O O . ARG A 1 78 ? 7.627 6.020 -3.020 1.00 92.44 78 ARG A O 1
ATOM 588 N N . ALA A 1 79 ? 6.877 4.197 -4.101 1.00 91.56 79 ALA A N 1
ATOM 589 C CA . ALA A 1 79 ? 7.862 4.209 -5.170 1.00 91.56 79 ALA A CA 1
ATOM 590 C C . ALA A 1 79 ? 7.376 3.365 -6.347 1.00 91.56 79 ALA A C 1
ATOM 592 O O . ALA A 1 79 ? 6.585 2.430 -6.178 1.00 91.56 79 ALA A O 1
ATOM 593 N N . ALA A 1 80 ? 7.898 3.662 -7.527 1.00 91.62 80 ALA A N 1
ATOM 594 C CA . ALA A 1 80 ? 7.774 2.816 -8.695 1.00 91.62 80 ALA A CA 1
ATOM 595 C C . ALA A 1 80 ? 9.013 1.922 -8.791 1.00 91.62 80 ALA A C 1
ATOM 597 O O . ALA A 1 80 ? 10.114 2.288 -8.385 1.00 91.62 80 ALA A O 1
ATOM 598 N N . VAL A 1 81 ? 8.838 0.719 -9.324 1.00 91.81 81 VAL A N 1
ATOM 599 C CA . VAL A 1 81 ? 9.920 -0.249 -9.501 1.00 91.81 81 VAL A CA 1
ATOM 600 C C . VAL A 1 81 ? 9.738 -0.989 -10.813 1.00 91.81 81 VAL A C 1
ATOM 602 O O . VAL A 1 81 ? 8.618 -1.189 -11.273 1.00 91.81 81 VAL A O 1
ATOM 605 N N . ARG A 1 82 ? 10.835 -1.423 -11.429 1.00 90.81 82 ARG A N 1
ATOM 606 C CA . ARG A 1 82 ? 10.787 -2.332 -12.572 1.00 90.81 82 ARG A CA 1
ATOM 607 C C . ARG A 1 82 ? 10.908 -3.770 -12.076 1.00 90.81 82 ARG A C 1
ATOM 609 O O . ARG A 1 82 ? 11.940 -4.141 -11.526 1.00 90.81 82 ARG A O 1
ATOM 616 N N . PHE A 1 83 ? 9.888 -4.593 -12.278 1.00 88.00 83 PHE A N 1
ATOM 617 C CA . PHE A 1 83 ? 9.865 -5.996 -11.862 1.00 88.00 83 PHE A CA 1
ATOM 618 C C . PHE A 1 83 ? 9.502 -6.880 -13.056 1.00 88.00 83 PHE A C 1
ATOM 620 O O . PHE A 1 83 ? 8.505 -6.623 -13.715 1.00 88.00 83 PHE A O 1
ATOM 627 N N . ASN A 1 84 ? 10.322 -7.892 -13.368 1.00 86.31 84 ASN A N 1
ATOM 628 C CA . ASN A 1 84 ? 10.195 -8.692 -14.602 1.00 86.31 84 ASN A CA 1
ATOM 629 C C . ASN A 1 84 ? 10.065 -7.835 -15.876 1.00 86.31 84 ASN A C 1
ATOM 631 O O . ASN A 1 84 ? 9.305 -8.155 -16.779 1.00 86.31 84 ASN A O 1
ATOM 635 N N . ASP A 1 85 ? 10.794 -6.718 -15.909 1.00 83.88 85 ASP A N 1
ATOM 636 C CA . ASP A 1 85 ? 10.781 -5.721 -16.992 1.00 83.88 85 ASP A CA 1
ATOM 637 C C . ASP A 1 85 ? 9.437 -5.004 -17.208 1.00 83.88 85 ASP A C 1
ATOM 639 O O . ASP A 1 85 ? 9.321 -4.156 -18.092 1.00 83.88 85 ASP A O 1
ATOM 643 N N . GLU A 1 86 ? 8.476 -5.222 -16.309 1.00 84.81 86 GLU A N 1
ATOM 644 C CA . GLU A 1 86 ? 7.215 -4.495 -16.227 1.00 84.81 86 GLU A CA 1
ATOM 645 C C . GLU A 1 86 ? 7.265 -3.414 -15.127 1.00 84.81 86 GLU A C 1
ATOM 647 O O . GLU A 1 86 ? 7.938 -3.585 -14.100 1.00 84.81 86 GLU A O 1
ATOM 652 N N . PRO A 1 87 ? 6.566 -2.278 -15.302 1.00 87.06 87 PRO A N 1
ATOM 653 C CA . PRO A 1 87 ? 6.358 -1.319 -14.226 1.00 87.06 87 PRO A CA 1
ATOM 654 C C . PRO A 1 87 ? 5.501 -1.928 -13.112 1.00 87.06 87 PRO A C 1
ATOM 656 O O . PRO A 1 87 ? 4.401 -2.423 -13.347 1.00 87.06 87 PRO A O 1
ATOM 659 N N . ALA A 1 88 ? 5.980 -1.822 -11.883 1.00 89.12 88 ALA A N 1
ATOM 660 C CA . ALA A 1 88 ? 5.264 -2.174 -10.671 1.00 89.12 88 ALA A CA 1
ATOM 661 C C . ALA A 1 88 ? 5.378 -1.030 -9.655 1.00 89.12 88 ALA A C 1
ATOM 663 O O . ALA A 1 88 ? 6.114 -0.060 -9.848 1.00 89.12 88 ALA A O 1
ATOM 664 N N . VAL A 1 89 ? 4.630 -1.137 -8.561 1.00 92.00 89 VAL A N 1
ATOM 665 C CA . VAL A 1 89 ? 4.619 -0.135 -7.493 1.00 92.00 89 VAL A CA 1
ATOM 666 C C . VAL A 1 89 ? 4.894 -0.781 -6.147 1.00 92.00 89 VAL A C 1
ATOM 668 O O . VAL A 1 89 ? 4.505 -1.922 -5.896 1.00 92.00 89 VAL A O 1
ATOM 671 N N . ILE A 1 90 ? 5.544 -0.025 -5.272 1.00 91.88 90 ILE A N 1
ATOM 672 C CA . ILE A 1 90 ? 5.676 -0.333 -3.853 1.00 91.88 90 ILE A CA 1
ATOM 673 C C . ILE A 1 90 ? 4.561 0.432 -3.129 1.00 91.88 90 ILE A C 1
ATOM 675 O O . ILE A 1 90 ? 4.561 1.666 -3.176 1.00 91.88 90 ILE A O 1
ATOM 679 N N . PRO A 1 91 ? 3.607 -0.259 -2.479 1.00 92.56 91 PRO A N 1
ATOM 680 C CA . PRO A 1 91 ? 2.544 0.397 -1.725 1.00 92.56 91 PRO A CA 1
ATOM 681 C C . PRO A 1 91 ? 3.093 1.246 -0.572 1.00 92.56 91 PRO A C 1
ATOM 683 O O . PRO A 1 91 ? 3.985 0.810 0.161 1.00 92.56 91 PRO A O 1
ATOM 686 N N . ASP A 1 92 ? 2.533 2.437 -0.375 1.00 93.31 92 ASP A N 1
ATOM 687 C CA . ASP A 1 92 ? 2.802 3.260 0.803 1.00 93.31 92 ASP A CA 1
ATOM 688 C C . ASP A 1 92 ? 1.939 2.818 1.989 1.00 93.31 92 ASP A C 1
ATOM 690 O O . ASP A 1 92 ? 0.841 3.325 2.207 1.00 93.31 92 ASP A O 1
ATOM 694 N N . ILE A 1 93 ? 2.435 1.839 2.746 1.00 92.06 93 ILE A N 1
ATOM 695 C CA . ILE A 1 93 ? 1.703 1.232 3.869 1.00 92.06 93 ILE A CA 1
ATOM 696 C C . ILE A 1 93 ? 1.330 2.265 4.937 1.00 92.06 93 ILE A C 1
ATOM 698 O O . ILE A 1 93 ? 0.193 2.251 5.407 1.00 92.06 93 ILE A O 1
ATOM 702 N N . ASP A 1 94 ? 2.237 3.186 5.266 1.00 90.31 94 ASP A N 1
ATOM 703 C CA . ASP A 1 94 ? 1.998 4.217 6.283 1.00 90.31 94 ASP A CA 1
ATOM 704 C C . ASP A 1 94 ? 0.929 5.220 5.817 1.00 90.31 94 ASP A C 1
ATOM 706 O O . ASP A 1 94 ? 0.011 5.567 6.565 1.00 90.31 94 ASP A O 1
ATOM 710 N N . GLY A 1 95 ? 1.009 5.659 4.555 1.00 91.50 95 GLY A N 1
ATOM 711 C CA . GLY A 1 95 ? 0.026 6.562 3.959 1.00 91.50 95 GLY A CA 1
ATOM 712 C C . GLY A 1 95 ? -1.364 5.932 3.848 1.00 91.50 95 GLY A C 1
ATOM 713 O O . GLY A 1 95 ? -2.365 6.575 4.172 1.00 91.50 95 GLY A O 1
ATOM 714 N N . ILE A 1 96 ? -1.438 4.655 3.455 1.00 92.56 96 ILE A N 1
ATOM 715 C CA . ILE A 1 96 ? -2.694 3.888 3.399 1.00 92.56 96 ILE A CA 1
ATOM 716 C C . ILE A 1 96 ? -3.304 3.752 4.796 1.00 92.56 96 ILE A C 1
ATOM 718 O O . ILE A 1 96 ? -4.503 3.978 4.971 1.00 92.56 96 ILE A O 1
ATOM 722 N N . GLU A 1 97 ? -2.488 3.418 5.797 1.00 91.62 97 GLU A N 1
ATOM 723 C CA . GLU A 1 97 ? -2.916 3.338 7.191 1.00 91.62 97 GLU A CA 1
ATOM 724 C C . GLU A 1 97 ? -3.522 4.670 7.660 1.00 91.62 97 GLU A C 1
ATOM 726 O O . GLU A 1 97 ? -4.609 4.688 8.243 1.00 91.62 97 GLU A O 1
ATOM 731 N N . GLN A 1 98 ? -2.860 5.793 7.378 1.00 90.25 98 GLN A N 1
ATOM 732 C CA . GLN A 1 98 ? -3.343 7.115 7.768 1.00 90.25 98 GLN A CA 1
ATOM 733 C C . GLN A 1 98 ? -4.661 7.490 7.071 1.00 90.25 98 GLN A C 1
ATOM 735 O O . GLN A 1 98 ? -5.573 8.002 7.725 1.00 90.25 98 GLN A O 1
ATOM 740 N N . ALA A 1 99 ? -4.790 7.200 5.774 1.00 90.81 99 ALA A N 1
ATOM 741 C CA . ALA A 1 99 ? -6.017 7.448 5.019 1.00 90.81 99 ALA A CA 1
ATOM 742 C C . ALA A 1 99 ? -7.199 6.628 5.564 1.00 90.81 99 ALA A C 1
ATOM 744 O O . ALA A 1 99 ? -8.298 7.154 5.740 1.00 90.81 99 ALA A O 1
ATOM 745 N N . LEU A 1 100 ? -6.966 5.356 5.907 1.00 90.94 100 LEU A N 1
ATOM 746 C CA . LEU A 1 100 ? -7.968 4.497 6.543 1.00 90.94 100 LEU A CA 1
ATOM 747 C C . LEU A 1 100 ? -8.435 5.051 7.889 1.00 90.94 100 LEU A C 1
ATOM 749 O O . LEU A 1 100 ? -9.635 5.084 8.155 1.00 90.94 100 LEU A O 1
ATOM 753 N N . ARG A 1 101 ? -7.505 5.518 8.729 1.00 88.56 101 ARG A N 1
ATOM 754 C CA . ARG A 1 101 ? -7.842 6.122 10.029 1.00 88.56 101 ARG A CA 1
ATOM 755 C C . ARG A 1 101 ? -8.758 7.328 9.865 1.00 88.56 101 ARG A C 1
ATOM 757 O O . ARG A 1 101 ? -9.723 7.458 10.607 1.00 88.56 101 ARG A O 1
ATOM 764 N N . GLN A 1 102 ? -8.458 8.192 8.899 1.00 89.06 102 GLN A N 1
ATOM 765 C CA . GLN A 1 102 ? -9.273 9.372 8.615 1.00 89.06 102 GLN A CA 1
ATOM 766 C C . GLN A 1 102 ? -10.666 8.985 8.114 1.00 89.06 102 GLN A C 1
ATOM 768 O O . GLN A 1 102 ? -11.654 9.518 8.607 1.00 89.06 102 GLN A O 1
ATOM 773 N N . ALA A 1 103 ? -10.752 8.024 7.192 1.00 89.44 103 ALA A N 1
ATOM 774 C CA . ALA A 1 103 ? -12.021 7.575 6.626 1.00 89.44 103 ALA A CA 1
ATOM 775 C C . ALA A 1 103 ? -12.937 6.878 7.648 1.00 89.44 103 ALA A C 1
ATOM 777 O O . ALA A 1 103 ? -14.152 6.975 7.533 1.00 89.44 103 ALA A O 1
ATOM 778 N N . LEU A 1 104 ? -12.371 6.173 8.632 1.00 86.50 104 LEU A N 1
ATOM 779 C CA . LEU A 1 104 ? -13.132 5.467 9.674 1.00 86.50 104 LEU A CA 1
ATOM 780 C C . LEU A 1 104 ? -13.495 6.348 10.878 1.00 86.50 104 LEU A C 1
ATOM 782 O O . LEU A 1 104 ? -14.316 5.940 11.697 1.00 86.50 104 LEU A O 1
ATOM 786 N N . ALA A 1 105 ? -12.849 7.506 11.019 1.00 81.88 105 ALA A N 1
ATOM 787 C CA . ALA A 1 105 ? -13.147 8.484 12.062 1.00 81.88 105 ALA A CA 1
ATOM 788 C C . ALA A 1 105 ? -14.233 9.498 11.653 1.00 81.88 105 ALA A C 1
ATOM 790 O O . ALA A 1 105 ? -14.712 10.231 12.519 1.00 81.88 105 ALA A O 1
ATOM 791 N N . ALA A 1 106 ? -14.569 9.558 10.360 1.00 62.88 106 ALA A N 1
ATOM 792 C CA . ALA A 1 106 ? -15.641 10.374 9.786 1.00 62.88 106 ALA A CA 1
ATOM 793 C C . ALA A 1 106 ? -16.999 9.658 9.868 1.00 62.88 106 ALA A C 1
ATOM 795 O O . ALA A 1 106 ? -18.011 10.371 10.050 1.00 62.88 106 ALA A O 1
#

pLDDT: mean 84.47, std 10.62, range [39.41, 94.06]

Radius of gyration: 15.36 Å; chains: 1; bounding box: 35×27×46 Å

Secondary structure (DSSP, 8-state):
---------EEEHHHHTT-S-----TTEEEEEEE-SS--TT--EEEEEEES--------HHHHHTTGGGS-TTSTTEEEEEEETTEEEEEE-HHHHHHHHHHHHH-

Foldseek 3Di:
DDDPDQDAAEDAVCVQQVHDDDDDDPQKDKDKDAAPPPDPNHRIHIYIDRHDDDDDDADPVQQVVQQPVVSCVGQQFPGWGQDPNDIDTDGPRNRVVVVVVVVVVD

Sequence (106 aa):
MAARHDRLPLVAFAPLIGQGAEVGGLGHKVVVLKTLGGQPTMPYFALLTRGFPRLVTVSRDRLEGARDSGLESRIGVRAAVRFNDEPAVIPDIDGIEQALRQALAA